Protein AF-A0A5K0XY91-F1 (afdb_monomer)

Structure (mmCIF, N/CA/C/O backbone):
data_AF-A0A5K0XY91-F1
#
_entry.id   AF-A0A5K0XY91-F1
#
loop_
_atom_site.group_PDB
_atom_site.id
_atom_site.type_symbol
_atom_site.label_atom_id
_atom_site.label_alt_id
_atom_site.label_comp_id
_atom_site.label_asym_id
_atom_site.label_entity_id
_atom_site.label_seq_id
_atom_site.pdbx_PDB_ins_code
_atom_site.Cartn_x
_atom_site.Cartn_y
_atom_site.Cartn_z
_atom_site.occupancy
_atom_site.B_iso_or_equiv
_atom_site.auth_seq_id
_atom_s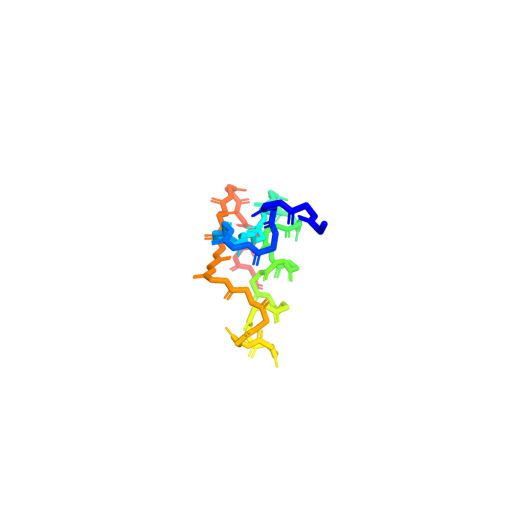ite.auth_comp_id
_atom_site.auth_asym_id
_atom_site.auth_atom_id
_atom_site.pdbx_PDB_model_num
ATOM 1 N N . LYS A 1 1 ? -6.659 17.845 19.853 1.00 54.16 1 LYS A N 1
ATOM 2 C CA . LYS A 1 1 ? -6.266 16.561 19.208 1.00 54.16 1 LYS A CA 1
ATOM 3 C C . LYS A 1 1 ? -6.744 16.612 17.759 1.00 54.16 1 LYS A C 1
ATOM 5 O O . LYS A 1 1 ? -7.940 16.810 17.589 1.00 54.16 1 LY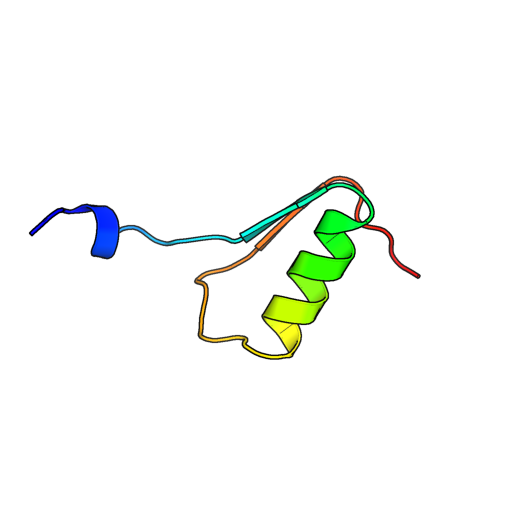S A O 1
ATOM 10 N N . PRO A 1 2 ? -5.868 16.534 16.745 1.00 59.19 2 PRO A N 1
ATOM 11 C CA . PRO A 1 2 ? -6.284 16.737 15.359 1.00 59.19 2 PRO A CA 1
ATOM 12 C C . PRO A 1 2 ? -7.242 15.626 14.903 1.00 59.19 2 PRO A C 1
ATOM 14 O O . PRO A 1 2 ? -7.020 14.451 15.200 1.00 59.19 2 PRO A O 1
ATOM 17 N N . LEU A 1 3 ? -8.301 16.012 14.183 1.00 62.81 3 LEU A N 1
ATOM 18 C CA . LEU A 1 3 ? -9.339 15.129 13.6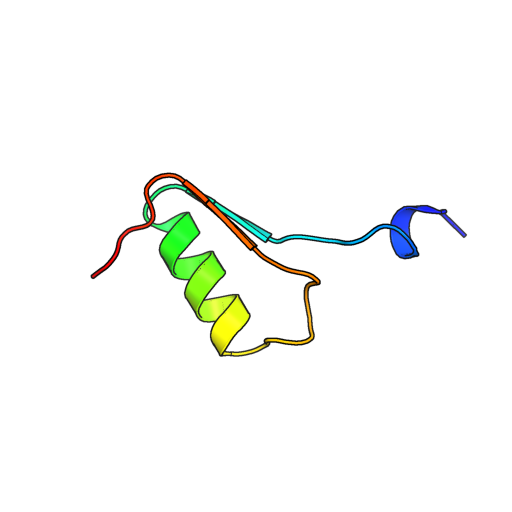19 1.00 62.81 3 LEU A CA 1
ATOM 19 C C . LEU A 1 3 ? -8.785 14.070 12.650 1.00 62.81 3 LEU A C 1
ATOM 21 O O . LEU A 1 3 ? -9.442 13.068 12.393 1.00 62.81 3 LEU A O 1
ATOM 25 N N . ILE A 1 4 ? -7.550 14.261 12.181 1.00 70.44 4 ILE A N 1
ATOM 26 C CA . ILE A 1 4 ? -6.843 13.405 11.222 1.00 70.44 4 ILE A CA 1
ATOM 27 C C . ILE A 1 4 ? -6.771 11.944 11.691 1.00 70.44 4 ILE A C 1
ATOM 29 O O . ILE A 1 4 ? -6.844 11.043 10.868 1.00 70.44 4 ILE A O 1
ATOM 33 N N . ARG A 1 5 ? -6.708 11.683 13.007 1.00 68.88 5 ARG A N 1
ATOM 34 C CA . ARG A 1 5 ? -6.648 10.312 13.556 1.00 68.88 5 ARG A CA 1
ATOM 35 C C . ARG A 1 5 ? -7.931 9.489 13.378 1.00 68.88 5 ARG A C 1
ATOM 37 O O . ARG A 1 5 ? -7.896 8.300 13.656 1.00 68.88 5 ARG A O 1
ATOM 44 N N . LYS A 1 6 ? -9.053 10.110 13.003 1.00 82.81 6 LYS A N 1
ATOM 45 C CA . LYS A 1 6 ? -10.337 9.418 12.789 1.00 82.81 6 LYS A CA 1
ATOM 46 C C . LYS A 1 6 ? -10.671 9.203 11.312 1.00 82.81 6 LYS A C 1
ATOM 48 O O . LYS A 1 6 ? -11.693 8.593 11.021 1.00 82.81 6 LYS A O 1
ATOM 53 N N . LEU A 1 7 ? -9.873 9.759 10.404 1.00 89.31 7 LEU A N 1
ATOM 54 C CA . LEU A 1 7 ? -10.035 9.507 8.978 1.00 89.31 7 LEU A CA 1
ATOM 55 C C . LEU A 1 7 ? -9.360 8.178 8.639 1.00 89.31 7 LEU A C 1
ATOM 57 O O . LEU A 1 7 ? -8.349 7.874 9.266 1.00 89.31 7 LEU A O 1
ATOM 61 N N . PRO A 1 8 ? -9.887 7.417 7.673 1.00 90.81 8 PRO A N 1
ATOM 62 C CA . PRO A 1 8 ? -9.212 6.219 7.209 1.00 90.81 8 PRO A CA 1
ATOM 63 C C . PRO A 1 8 ? -7.861 6.583 6.577 1.00 90.81 8 PRO A C 1
ATOM 65 O O . PRO A 1 8 ? -7.737 7.611 5.895 1.00 90.81 8 PRO A O 1
ATOM 68 N N . HIS A 1 9 ? -6.849 5.752 6.803 1.00 90.31 9 HIS A N 1
ATOM 69 C CA . HIS A 1 9 ? -5.494 5.935 6.289 1.00 90.31 9 HIS A CA 1
ATOM 70 C C . HIS A 1 9 ? -5.115 4.782 5.366 1.00 90.31 9 HIS A C 1
ATOM 72 O O . HIS A 1 9 ? -5.239 3.608 5.707 1.00 90.31 9 HIS A O 1
ATOM 78 N N . PHE A 1 10 ? -4.597 5.140 4.196 1.00 94.69 10 PHE A N 1
ATOM 79 C CA . PHE A 1 10 ? -4.223 4.200 3.148 1.00 94.69 10 PHE A CA 1
ATOM 80 C C . PHE A 1 10 ? -2.742 4.348 2.811 1.00 94.69 10 PHE A C 1
ATOM 82 O O . PHE A 1 10 ? -2.211 5.462 2.834 1.00 94.69 10 PHE A O 1
ATOM 89 N N . ILE A 1 11 ? -2.088 3.249 2.431 1.00 95.50 11 ILE A N 1
ATOM 90 C CA . ILE A 1 11 ? -0.756 3.318 1.814 1.00 95.50 11 ILE A CA 1
ATOM 91 C C .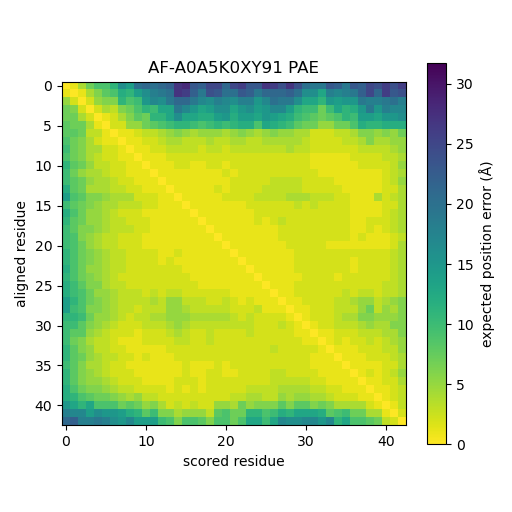 ILE A 1 11 ? -0.923 3.510 0.313 1.00 95.50 11 ILE A C 1
ATOM 93 O O . ILE A 1 11 ? -1.635 2.754 -0.342 1.00 95.50 11 ILE A O 1
ATOM 97 N N . PHE A 1 12 ? -0.212 4.479 -0.249 1.00 96.69 12 PHE A N 1
ATOM 98 C CA . PHE A 1 12 ? -0.071 4.629 -1.690 1.00 96.69 12 PHE A CA 1
ATOM 99 C C . PHE A 1 12 ? 1.282 4.082 -2.157 1.00 96.69 12 PHE A C 1
ATOM 101 O O . PHE A 1 12 ? 2.305 4.341 -1.523 1.00 96.69 12 PHE A O 1
ATOM 108 N N . GLY A 1 13 ? 1.305 3.375 -3.287 1.00 97.19 13 GLY A N 1
ATOM 109 C CA . GLY A 1 13 ? 2.547 2.903 -3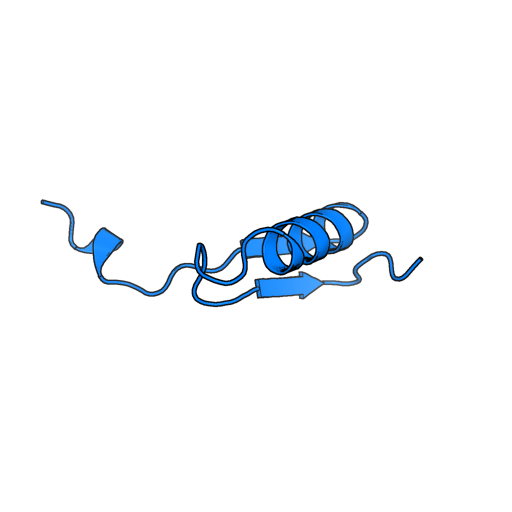.897 1.00 97.19 13 GLY A CA 1
ATOM 110 C C . GLY A 1 13 ? 2.481 2.832 -5.422 1.00 97.19 13 GLY A C 1
ATOM 111 O O . GLY A 1 13 ? 1.480 2.410 -5.999 1.00 97.19 13 GLY A O 1
ATOM 112 N N . GLN A 1 14 ? 3.578 3.212 -6.083 1.00 97.62 14 GLN A N 1
ATOM 113 C CA . GLN A 1 14 ? 3.717 3.207 -7.542 1.00 97.62 14 GLN A CA 1
ATOM 114 C C . GLN A 1 14 ? 4.989 2.466 -7.982 1.00 97.62 14 GLN A C 1
ATOM 116 O O . GLN A 1 14 ? 6.021 2.575 -7.317 1.00 97.62 14 GLN A O 1
ATOM 121 N N . SER A 1 15 ? 4.929 1.709 -9.088 1.00 95.38 15 SER A N 1
ATOM 122 C CA . SER A 1 15 ? 6.054 0.892 -9.589 1.00 95.38 15 SER A CA 1
ATOM 123 C C . SER A 1 15 ? 6.617 -0.025 -8.489 1.00 95.38 15 SER A C 1
ATOM 125 O O . SER A 1 15 ? 5.856 -0.739 -7.829 1.00 95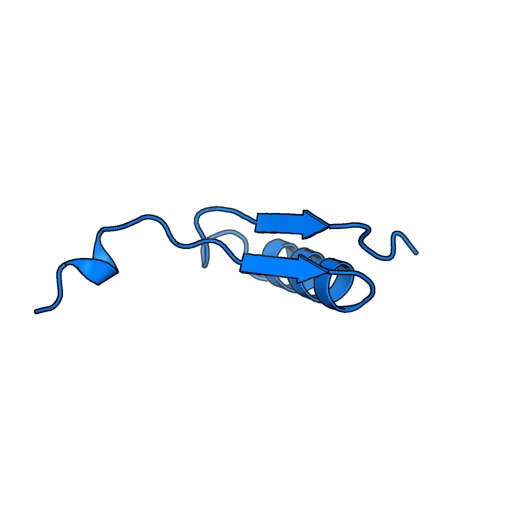.38 15 SER A O 1
ATOM 127 N N . MET A 1 16 ? 7.925 0.003 -8.235 1.00 96.75 16 MET A N 1
ATOM 128 C CA . MET A 1 16 ? 8.560 -0.722 -7.133 1.00 96.75 16 MET A CA 1
ATOM 129 C C . MET A 1 16 ? 7.957 -0.349 -5.770 1.00 96.75 16 MET A C 1
ATOM 131 O O . MET A 1 16 ? 7.761 -1.218 -4.924 1.00 96.75 16 MET A O 1
ATOM 135 N N . GLY A 1 17 ? 7.588 0.919 -5.566 1.00 96.69 17 GLY A N 1
ATOM 136 C CA . GLY A 1 17 ? 6.930 1.369 -4.339 1.00 96.69 17 GLY A CA 1
ATOM 137 C C . GLY A 1 17 ? 5.573 0.697 -4.109 1.00 96.69 17 GLY A C 1
ATOM 138 O O . GLY A 1 17 ? 5.193 0.470 -2.966 1.00 96.69 17 GLY A O 1
ATOM 139 N N . GLY A 1 18 ? 4.872 0.305 -5.178 1.00 96.50 18 GLY A N 1
ATOM 140 C CA . GLY A 1 18 ? 3.641 -0.485 -5.090 1.00 96.50 18 GLY A CA 1
ATOM 141 C C . GLY A 1 18 ? 3.885 -1.902 -4.565 1.00 96.50 18 GLY A C 1
ATOM 142 O O . GLY A 1 18 ? 3.127 -2.381 -3.726 1.00 96.50 18 GLY A O 1
ATOM 143 N N . ALA A 1 19 ? 4.979 -2.543 -4.987 1.00 96.06 19 ALA A N 1
ATOM 144 C CA . ALA A 1 19 ? 5.381 -3.851 -4.467 1.00 96.06 19 ALA A CA 1
ATOM 145 C C . ALA A 1 19 ? 5.777 -3.776 -2.982 1.00 96.06 19 ALA A C 1
ATOM 147 O O . ALA A 1 19 ? 5.404 -4.639 -2.189 1.00 96.06 19 ALA A O 1
ATOM 148 N N . VAL A 1 20 ? 6.475 -2.706 -2.587 1.00 95.94 20 VAL A N 1
ATOM 149 C CA . VAL A 1 20 ? 6.817 -2.446 -1.179 1.00 95.94 20 VAL A CA 1
ATOM 150 C C . VAL A 1 20 ? 5.558 -2.209 -0.340 1.00 95.94 20 VAL A C 1
ATOM 152 O O . VAL A 1 20 ? 5.418 -2.818 0.718 1.00 95.94 20 VAL A O 1
ATOM 155 N N . ALA A 1 21 ? 4.620 -1.383 -0.816 1.00 96.19 21 ALA A N 1
ATOM 156 C CA . ALA A 1 21 ? 3.346 -1.132 -0.138 1.00 96.19 21 ALA A CA 1
ATOM 157 C C . ALA A 1 21 ? 2.531 -2.421 0.050 1.00 96.19 21 ALA A C 1
ATOM 159 O O . ALA A 1 21 ? 1.993 -2.661 1.131 1.00 96.19 21 ALA A O 1
ATOM 160 N N . LEU A 1 22 ? 2.491 -3.277 -0.976 1.00 94.94 22 LEU A N 1
ATOM 161 C CA . LEU A 1 22 ? 1.831 -4.577 -0.907 1.00 94.94 22 LEU A CA 1
ATOM 162 C C . LEU A 1 22 ? 2.500 -5.494 0.123 1.00 94.94 22 LEU A C 1
ATOM 164 O O . LEU A 1 22 ? 1.809 -6.076 0.955 1.00 94.94 22 LEU A O 1
ATOM 168 N N . LYS A 1 23 ? 3.835 -5.588 0.117 1.00 95.19 23 LYS A N 1
ATOM 169 C CA . LYS A 1 23 ? 4.565 -6.406 1.092 1.00 95.19 23 LYS A CA 1
ATOM 170 C C . LYS A 1 23 ? 4.329 -5.936 2.529 1.00 95.19 23 LYS A C 1
ATOM 172 O O . LYS A 1 23 ? 4.035 -6.761 3.388 1.00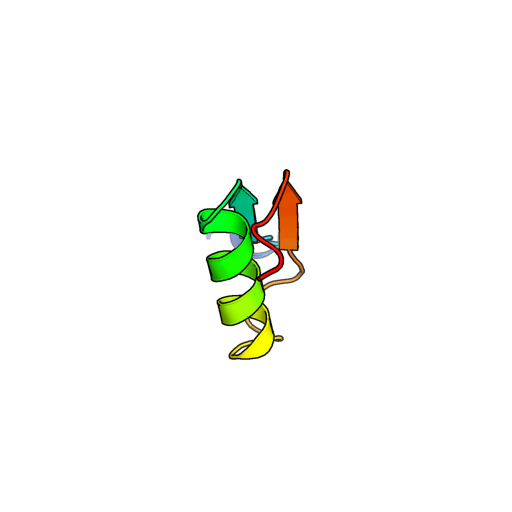 95.19 23 LYS A O 1
ATOM 177 N N . LEU A 1 24 ? 4.386 -4.627 2.776 1.00 95.12 24 LEU A N 1
ATOM 178 C CA . LEU A 1 24 ? 4.098 -4.050 4.092 1.00 95.12 24 LEU A CA 1
ATOM 179 C C . LEU A 1 24 ? 2.674 -4.367 4.562 1.00 95.12 24 LEU A C 1
ATOM 181 O O . LEU A 1 24 ? 2.481 -4.703 5.728 1.00 95.12 24 LEU A O 1
ATOM 185 N N . HIS A 1 25 ? 1.684 -4.294 3.667 1.00 94.31 25 HIS A N 1
ATOM 186 C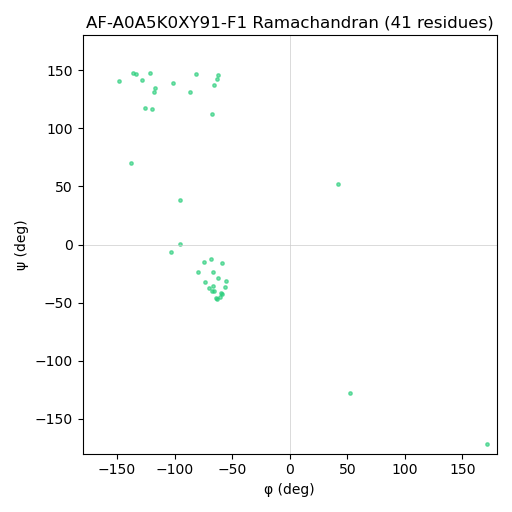 CA . HIS A 1 25 ? 0.303 -4.639 4.003 1.00 94.31 25 HIS A CA 1
ATOM 187 C C . HIS A 1 25 ? 0.130 -6.136 4.307 1.00 94.31 25 HIS A C 1
ATOM 189 O O . HIS A 1 25 ? -0.625 -6.485 5.206 1.00 94.31 25 HIS A O 1
ATOM 195 N N . LEU A 1 26 ? 0.856 -7.024 3.620 1.00 94.31 26 LEU A N 1
ATOM 196 C CA . LEU A 1 26 ? 0.832 -8.464 3.906 1.00 94.31 26 LEU A CA 1
ATOM 197 C C . LEU A 1 26 ? 1.506 -8.816 5.242 1.00 94.31 26 LEU A C 1
ATOM 199 O O . LEU A 1 26 ? 1.027 -9.697 5.950 1.00 94.31 26 LEU A O 1
ATOM 203 N N . GLU A 1 27 ? 2.596 -8.133 5.598 1.00 96.06 27 GLU A N 1
ATOM 204 C CA . GLU A 1 27 ? 3.277 -8.323 6.887 1.00 96.06 27 GLU A CA 1
ATOM 205 C C . GLU A 1 27 ? 2.484 -7.711 8.056 1.00 96.06 27 GLU A C 1
ATOM 207 O O . GLU A 1 27 ? 2.532 -8.228 9.172 1.00 96.06 27 GLU A O 1
ATOM 212 N N . GLN A 1 28 ? 1.755 -6.612 7.819 1.00 94.88 28 GLN A N 1
ATOM 213 C CA . GLN A 1 28 ? 1.030 -5.851 8.844 1.00 94.88 28 GLN A CA 1
ATOM 214 C C . GLN A 1 28 ? -0.373 -5.424 8.361 1.00 94.88 28 GLN A C 1
ATOM 216 O O . GLN A 1 28 ? -0.634 -4.230 8.162 1.00 94.88 28 GLN A O 1
ATOM 221 N N . PRO A 1 29 ? -1.313 -6.375 8.207 1.00 91.25 29 PRO A N 1
ATOM 222 C CA . PRO A 1 29 ? -2.607 -6.127 7.564 1.00 91.25 29 PRO A CA 1
ATOM 223 C C . PRO A 1 29 ? -3.528 -5.175 8.334 1.00 91.25 29 PRO A C 1
ATOM 225 O O . PRO A 1 29 ? -4.380 -4.538 7.729 1.00 91.25 29 PRO A O 1
ATOM 228 N N . SER A 1 30 ? -3.355 -5.037 9.653 1.00 91.94 30 SER A N 1
ATOM 229 C CA . SER A 1 30 ? -4.202 -4.193 10.511 1.00 91.94 30 SER A CA 1
ATOM 230 C C . SER A 1 30 ? -3.657 -2.783 10.753 1.00 91.94 30 SER A C 1
ATOM 232 O O . SER A 1 30 ? -4.244 -2.031 11.528 1.00 91.94 30 SER A O 1
ATOM 234 N N . MET A 1 31 ? -2.503 -2.432 10.177 1.00 91.00 31 MET A N 1
ATOM 235 C CA . MET A 1 31 ? -1.883 -1.120 10.401 1.00 91.00 31 MET A CA 1
ATOM 236 C C . MET A 1 31 ? -2.534 -0.012 9.557 1.00 91.00 31 MET A C 1
ATOM 238 O O . MET A 1 31 ? -2.456 1.159 9.922 1.00 91.00 31 MET A O 1
ATOM 242 N N . TRP A 1 32 ? -3.175 -0.383 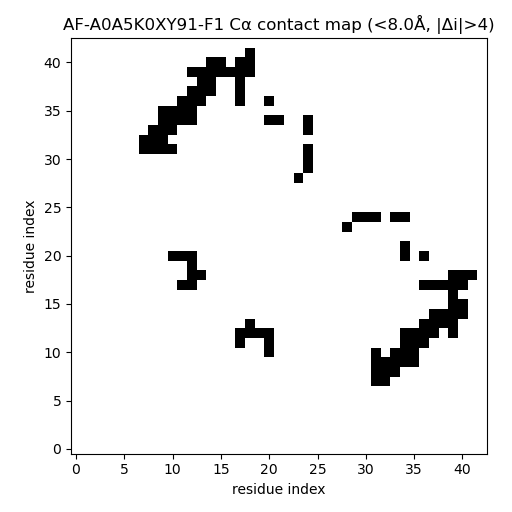8.448 1.00 92.19 32 TRP A N 1
ATOM 243 C CA . TRP A 1 32 ? -3.742 0.532 7.459 1.00 92.19 32 TRP A CA 1
ATOM 244 C C . TRP A 1 32 ? -5.126 0.042 7.047 1.00 92.19 32 TRP A C 1
ATOM 246 O O . TRP A 1 32 ? -5.345 -1.166 6.967 1.00 92.19 32 TRP A O 1
ATOM 256 N N . ASP A 1 33 ? -6.034 0.960 6.724 1.00 93.69 33 ASP A N 1
ATOM 257 C CA . ASP A 1 33 ? -7.399 0.617 6.299 1.00 93.69 33 ASP A CA 1
ATOM 258 C C . ASP A 1 33 ? -7.446 0.066 4.862 1.00 93.69 33 ASP A C 1
ATOM 260 O O . ASP A 1 33 ? -8.438 -0.525 4.437 1.00 93.69 33 ASP A O 1
ATOM 264 N N . GLY A 1 34 ? -6.363 0.248 4.102 1.00 94.50 34 GLY A N 1
ATOM 265 C CA . GLY A 1 34 ? -6.183 -0.338 2.781 1.00 94.50 34 GLY A CA 1
ATOM 266 C C . GLY A 1 34 ? -4.959 0.200 2.044 1.00 94.50 34 GLY A C 1
ATOM 267 O O . GLY A 1 34 ? -4.150 0.958 2.589 1.00 94.50 34 GLY A O 1
ATOM 268 N N . ILE A 1 35 ? -4.841 -0.174 0.769 1.00 96.44 35 ILE A N 1
ATOM 269 C CA . ILE A 1 35 ? -3.741 0.235 -0.110 1.00 96.44 35 ILE A CA 1
ATOM 270 C C . ILE A 1 35 ? -4.246 0.696 -1.481 1.00 96.44 35 ILE A C 1
ATOM 272 O O . ILE A 1 35 ? -5.221 0.164 -2.010 1.00 96.44 35 ILE A O 1
ATOM 276 N N . VAL A 1 36 ? -3.554 1.670 -2.070 1.00 96.81 36 VAL A N 1
ATOM 277 C CA . VAL A 1 36 ? -3.792 2.198 -3.420 1.00 96.81 36 VAL A CA 1
ATOM 278 C C . VAL A 1 36 ? -2.530 1.976 -4.247 1.00 96.81 36 VAL A C 1
ATOM 280 O O . VAL A 1 36 ? -1.471 2.524 -3.938 1.00 96.81 36 VAL A O 1
ATOM 283 N N . LEU A 1 37 ? -2.634 1.161 -5.298 1.00 97.31 37 LEU A N 1
ATOM 284 C CA . LEU A 1 37 ? -1.492 0.709 -6.094 1.00 97.31 37 LEU A CA 1
ATOM 285 C C . LEU A 1 37 ? -1.594 1.199 -7.540 1.00 97.31 37 LEU A C 1
ATOM 287 O O . LEU A 1 37 ? -2.640 1.057 -8.172 1.00 97.31 37 LEU A O 1
ATOM 291 N N . VAL A 1 38 ? -0.493 1.720 -8.088 1.00 97.31 38 VAL A N 1
ATOM 292 C CA . VAL A 1 38 ? -0.410 2.161 -9.491 1.00 97.31 38 VAL A CA 1
ATOM 293 C C . VAL A 1 38 ? 0.762 1.489 -10.193 1.00 97.31 38 VAL A C 1
ATOM 295 O O . VAL A 1 38 ? 1.917 1.697 -9.822 1.00 97.31 38 VAL A O 1
ATOM 298 N N . ALA A 1 39 ? 0.458 0.699 -11.228 1.00 96.00 39 ALA A N 1
ATOM 299 C CA . ALA A 1 39 ? 1.438 -0.100 -11.969 1.00 96.00 39 ALA A CA 1
ATOM 300 C C . ALA A 1 39 ? 2.461 -0.790 -11.037 1.00 96.00 39 ALA A C 1
ATOM 302 O O . ALA A 1 39 ? 3.665 -0.580 -11.205 1.00 96.00 39 ALA A O 1
ATOM 303 N N . PRO A 1 40 ? 2.012 -1.529 -9.998 1.00 91.31 40 PRO A N 1
ATOM 304 C CA . PRO A 1 40 ? 2.933 -2.170 -9.075 1.00 91.31 40 PRO A CA 1
ATOM 305 C C . PRO A 1 40 ? 3.787 -3.189 -9.828 1.00 91.31 40 PRO A C 1
ATOM 307 O O . PRO A 1 40 ? 3.324 -3.849 -10.760 1.00 91.31 40 PRO A O 1
ATOM 310 N N . MET A 1 41 ? 5.041 -3.337 -9.416 1.00 91.19 41 MET A N 1
ATOM 311 C CA . MET A 1 41 ? 5.845 -4.454 -9.897 1.00 91.19 41 MET A CA 1
ATOM 312 C C . MET A 1 41 ? 5.266 -5.768 -9.350 1.00 91.19 41 MET A C 1
ATOM 314 O O . MET A 1 41 ? 5.321 -6.010 -8.151 1.00 91.19 41 MET A O 1
ATOM 318 N N . CYS A 1 42 ? 4.714 -6.611 -10.226 1.00 74.12 42 CYS A N 1
ATOM 319 C CA . CYS A 1 42 ? 4.074 -7.886 -9.868 1.00 74.12 42 CYS A CA 1
ATOM 320 C C . CYS A 1 42 ? 5.025 -9.088 -9.983 1.00 74.12 42 CYS A C 1
ATOM 322 O O . CYS A 1 42 ? 4.620 -10.131 -10.498 1.00 74.12 42 CYS A O 1
ATOM 324 N N . LYS A 1 43 ? 6.294 -8.930 -9.602 1.00 59.31 43 LYS A N 1
ATOM 325 C CA . LYS A 1 43 ? 7.273 -10.014 -9.728 1.00 59.31 43 LYS A CA 1
ATOM 326 C C . LYS A 1 43 ? 7.480 -10.750 -8.416 1.00 59.31 43 LYS A C 1
ATOM 328 O O . LYS A 1 43 ? 7.555 -10.058 -7.379 1.00 59.31 43 LYS A O 1
#

pLDDT: mean 89.37, std 11.78, range [54.16, 97.62]

Solvent-accessible surface area (backbone atoms only — not comparable to full-atom values): 2637 Å² total; per-residue (Å²): 131,75,72,69,83,76,52,89,48,65,47,74,18,48,34,66,46,13,36,52,46,50,52,52,40,72,78,41,62,86,81,40,80,43,75,48,72,43,75,45,51,89,121

Radius of gyration: 11.73 Å; Cα contacts (8 Å, |Δi|>4): 58; chains: 1; bounding box: 19×27×31 Å

InterPro domains:
  IPR022742 Alpha/beta hydrolase domain-containing protein 17C-like [PF12146] (6-43)
  IPR029058 Alpha/Beta hydrolase fold [G3DSA:3.40.50.1820] (1-43)
  IPR029058 Alpha/Beta hydrolase fold [SSF53474] (8-42)
  IPR051044 Monoacylglycerol and Diacylglycerol Lipase [PTHR11614] (5-43)

Secondary structure (DSSP, 8-state):
--GGGGS--EEEEETHHHHHHHHHHHH-TTSSSEEEEES----

Sequence (43 aa):
KPLIRKLPHFIFGQSMGGAVALKLHLEQPSMWDGIVLVAPMCK

Nearest PDB structures (foldseek):
  6ty7-assembly1_A  TM=8.029E-01  e=1.147E+00  synthetic construct
  6l19-assembly1_B  TM=3.353E-01  e=7.209E+00  Enterobacter asburiae

Foldseek 3Di:
DDPVVVDFFEAEAEACRQVVSVVVCVVPVPPGPYYHYYNYDPD

Mean predicted aligned error: 4.71 Å

Organism: NCBI:txid210225